Protein AF-A0A486VGK6-F1 (afdb_monomer_lite)

Radius of gyration: 20.86 Å; chains: 1; bounding box: 46×28×54 Å

Foldseek 3Di:
DVQLVVQWWKWWAFQVGDIATFGWLADDPVQQKTWGDLGRNDPQFIEIERNVRTPDIGTRPPVPRPNVGGGYHYDDPVPPLQQQDLVRVQVQLVVQCVVQWKKWFQFQVRDIAIFGFVDDDSFWTWGDGPPRDIDIDGSVGTSHMDTD

pLDDT: mean 81.74, std 10.0, range [45.84, 93.75]

InterPro domains:
  IPR003223 Flagellin phase1 repressor [PF03614] (1-145)

Structure (mmCIF, N/CA/C/O backbone):
data_AF-A0A486VGK6-F1
#
_entry.id   AF-A0A486VGK6-F1
#
loop_
_atom_site.group_PDB
_atom_site.id
_atom_site.type_symbol
_atom_site.label_atom_id
_atom_site.label_alt_id
_atom_site.label_comp_id
_atom_site.label_asym_id
_atom_site.label_entity_id
_atom_site.label_seq_id
_atom_site.pdbx_PDB_ins_code
_atom_site.Cartn_x
_atom_site.Cartn_y
_atom_site.Cartn_z
_atom_site.occupancy
_atom_site.B_iso_or_equiv
_atom_site.auth_seq_id
_atom_site.auth_comp_id
_atom_site.auth_asym_id
_atom_site.auth_atom_id
_atom_site.pdbx_PDB_model_num
ATOM 1 N N . MET A 1 1 ? 15.936 11.847 -10.330 1.00 61.25 1 MET A N 1
ATOM 2 C CA . MET A 1 1 ? 15.867 10.414 -10.686 1.00 61.25 1 MET A CA 1
ATOM 3 C C . MET A 1 1 ? 16.182 10.285 -12.168 1.00 61.25 1 MET A C 1
ATOM 5 O O . MET A 1 1 ? 15.498 10.928 -12.955 1.00 61.25 1 MET A O 1
ATOM 9 N N . PHE A 1 2 ? 17.245 9.554 -12.516 1.00 75.50 2 PHE A N 1
ATOM 10 C CA . PHE A 1 2 ? 17.821 9.456 -13.868 1.00 75.50 2 PHE A CA 1
ATOM 11 C C . PHE A 1 2 ? 16.781 9.067 -14.937 1.00 75.50 2 PHE A C 1
ATOM 13 O O . PHE A 1 2 ? 16.538 9.846 -15.852 1.00 75.50 2 PHE A O 1
ATOM 20 N N . TRP A 1 3 ? 16.049 7.964 -14.741 1.00 78.25 3 TRP A N 1
ATOM 21 C CA . TRP A 1 3 ? 15.088 7.440 -15.728 1.00 78.25 3 TRP A CA 1
ATOM 22 C C . TRP A 1 3 ? 13.945 8.394 -16.089 1.00 78.25 3 TRP A C 1
ATOM 24 O O . TRP A 1 3 ? 13.556 8.475 -17.248 1.00 78.25 3 TRP A O 1
ATOM 34 N N . ARG A 1 4 ? 13.440 9.172 -15.122 1.00 78.94 4 ARG A N 1
ATOM 35 C CA . ARG A 1 4 ? 12.403 10.184 -15.382 1.00 78.94 4 ARG A CA 1
ATOM 36 C C . ARG A 1 4 ? 12.920 11.319 -16.268 1.00 78.94 4 ARG A C 1
ATOM 38 O O . ARG A 1 4 ? 12.183 11.807 -17.115 1.00 78.94 4 ARG A O 1
ATOM 45 N N . LYS A 1 5 ? 14.152 11.782 -16.028 1.00 81.25 5 LYS A N 1
ATOM 46 C CA . LYS A 1 5 ? 14.749 12.900 -16.776 1.00 81.25 5 LYS A CA 1
ATOM 47 C C . LYS A 1 5 ? 15.011 12.496 -18.226 1.00 81.25 5 LYS A C 1
ATOM 49 O O . LYS A 1 5 ? 14.683 13.254 -19.129 1.00 81.25 5 LYS A O 1
ATOM 54 N N . GLU A 1 6 ? 15.535 11.289 -18.409 1.00 83.00 6 GLU A N 1
ATOM 55 C CA . GLU A 1 6 ? 15.863 10.728 -19.721 1.00 83.00 6 GLU A CA 1
ATOM 56 C C . GLU A 1 6 ? 14.646 10.111 -20.433 1.00 83.00 6 GLU A C 1
ATOM 58 O O . GLU A 1 6 ? 14.770 9.650 -21.560 1.00 83.00 6 GLU A O 1
ATOM 63 N N . GLN A 1 7 ? 13.467 10.104 -19.793 1.00 87.38 7 GLN A N 1
ATOM 64 C CA . GLN A 1 7 ? 12.223 9.535 -20.333 1.00 87.38 7 GLN A CA 1
ATOM 65 C C . GLN A 1 7 ? 12.400 8.090 -20.821 1.00 87.38 7 GLN A C 1
ATOM 67 O O . GLN A 1 7 ? 11.822 7.682 -21.822 1.00 87.38 7 GLN A O 1
ATOM 72 N N . ILE A 1 8 ? 13.207 7.309 -20.104 1.00 87.31 8 ILE A N 1
ATOM 73 C CA . ILE A 1 8 ? 13.486 5.915 -20.448 1.00 87.31 8 ILE A CA 1
ATOM 74 C C . ILE A 1 8 ? 12.412 5.045 -19.783 1.00 87.31 8 ILE A C 1
ATOM 76 O O . ILE A 1 8 ? 12.247 5.143 -18.558 1.00 87.31 8 ILE A O 1
ATOM 80 N N . PRO A 1 9 ? 11.679 4.201 -20.535 1.00 90.94 9 PRO A N 1
ATOM 81 C CA . PRO A 1 9 ? 10.752 3.262 -19.930 1.00 90.94 9 PRO A CA 1
ATOM 82 C C . PRO A 1 9 ? 11.516 2.208 -19.128 1.00 90.94 9 PRO A C 1
ATOM 84 O O . PRO A 1 9 ? 12.646 1.824 -19.457 1.00 90.94 9 PRO A O 1
ATOM 87 N N . VAL A 1 10 ? 10.879 1.749 -18.058 1.00 92.06 10 VAL A N 1
ATOM 88 C CA . VAL A 1 10 ? 11.426 0.745 -17.155 1.00 92.06 10 VAL A CA 1
ATOM 89 C C . VAL A 1 10 ? 10.503 -0.455 -17.068 1.00 92.06 10 VAL A C 1
ATOM 91 O O . VAL A 1 10 ? 9.281 -0.313 -17.060 1.00 92.06 10 VAL A O 1
ATOM 94 N N . LYS A 1 11 ? 11.106 -1.632 -16.943 1.00 93.69 11 LYS A N 1
ATOM 95 C CA . LYS A 1 11 ? 10.448 -2.851 -16.496 1.00 93.69 11 LYS A CA 1
ATOM 96 C C . LYS A 1 11 ? 10.714 -3.015 -15.007 1.00 93.69 11 LYS A C 1
ATOM 98 O O . LYS A 1 11 ? 11.860 -3.141 -14.582 1.00 93.69 11 LYS A O 1
ATOM 103 N N . ILE A 1 12 ? 9.650 -2.993 -14.223 1.00 92.06 12 ILE A N 1
ATOM 104 C CA . ILE A 1 12 ? 9.673 -3.216 -12.782 1.00 92.06 12 ILE A CA 1
ATOM 105 C C . ILE A 1 12 ? 9.095 -4.593 -12.513 1.00 92.06 12 ILE A C 1
ATOM 107 O O . ILE A 1 12 ? 7.970 -4.877 -12.920 1.00 92.06 12 ILE A O 1
ATOM 111 N N . THR A 1 13 ? 9.865 -5.426 -11.820 1.00 88.31 13 THR A N 1
ATOM 112 C CA . THR A 1 13 ? 9.400 -6.725 -11.329 1.00 88.31 13 THR A CA 1
ATOM 113 C C . THR A 1 13 ? 9.152 -6.610 -9.833 1.00 88.31 13 THR A C 1
ATOM 115 O O . THR A 1 13 ? 9.997 -6.104 -9.093 1.00 88.31 13 THR A O 1
ATOM 118 N N . MET A 1 14 ? 7.981 -7.050 -9.395 1.00 85.50 14 MET A N 1
ATOM 119 C CA . MET A 1 14 ? 7.597 -7.121 -7.991 1.00 85.50 14 MET A CA 1
ATOM 120 C C . MET A 1 14 ? 8.092 -8.433 -7.364 1.00 85.50 14 MET A C 1
ATOM 122 O O . MET A 1 14 ? 8.429 -9.390 -8.061 1.00 85.50 14 MET A O 1
ATOM 126 N N . GLU A 1 15 ? 8.133 -8.495 -6.037 1.00 80.88 15 GLU A N 1
ATOM 127 C CA . GLU A 1 15 ? 8.490 -9.694 -5.263 1.00 80.88 15 GLU A CA 1
ATOM 128 C C . GLU A 1 15 ? 7.562 -10.895 -5.524 1.00 80.88 15 GLU A C 1
ATOM 130 O O . GLU A 1 15 ? 8.004 -12.037 -5.449 1.00 80.88 15 GLU A O 1
ATOM 135 N N . ASP A 1 16 ? 6.296 -10.641 -5.873 1.00 74.06 16 ASP A N 1
ATOM 136 C CA . ASP A 1 16 ? 5.276 -11.654 -6.182 1.00 74.06 16 ASP A CA 1
ATOM 137 C C . ASP A 1 16 ? 5.271 -12.073 -7.665 1.00 74.06 16 ASP A C 1
ATOM 139 O O . ASP A 1 16 ? 4.419 -12.849 -8.098 1.00 74.06 16 ASP A O 1
ATOM 143 N N . GLY A 1 17 ? 6.223 -11.564 -8.453 1.00 73.94 17 GLY A N 1
ATOM 144 C CA . GLY A 1 17 ? 6.362 -11.858 -9.876 1.00 73.94 17 GLY A CA 1
ATOM 145 C C . GLY A 1 17 ? 5.508 -10.988 -10.802 1.00 73.94 17 GLY A C 1
ATOM 146 O O . GLY A 1 17 ? 5.612 -11.148 -12.018 1.00 73.94 17 GLY A O 1
ATOM 147 N N . GLN A 1 18 ? 4.702 -10.051 -10.286 1.00 83.31 18 GLN A N 1
ATOM 148 C CA . GLN A 1 18 ? 4.019 -9.069 -11.136 1.00 83.31 18 GLN A CA 1
ATOM 149 C C . GLN A 1 18 ? 5.032 -8.176 -11.862 1.00 83.31 18 GLN A C 1
ATOM 151 O O . GLN A 1 18 ? 6.051 -7.779 -11.296 1.00 83.31 18 GLN A O 1
ATOM 156 N N . VAL A 1 19 ? 4.743 -7.828 -13.117 1.00 88.94 19 VAL A N 1
ATOM 157 C CA . VAL A 1 19 ? 5.635 -7.023 -13.962 1.00 88.94 19 VAL A CA 1
ATOM 158 C C . VAL A 1 19 ? 4.898 -5.802 -14.497 1.00 88.94 19 VAL A C 1
ATOM 160 O O . VAL A 1 19 ? 3.789 -5.918 -15.013 1.00 88.94 19 VAL A O 1
ATOM 163 N N . PHE A 1 20 ? 5.546 -4.640 -14.422 1.00 91.50 20 PHE A N 1
ATOM 164 C CA . PHE A 1 20 ? 5.056 -3.375 -14.966 1.00 91.50 20 PHE A CA 1
ATOM 165 C C . PHE A 1 20 ? 6.097 -2.774 -15.909 1.00 91.50 20 PHE A C 1
ATOM 167 O O . PHE A 1 20 ? 7.217 -2.496 -15.488 1.00 91.50 20 PHE A O 1
ATOM 174 N N . CYS A 1 21 ? 5.727 -2.528 -17.165 1.00 93.75 21 CYS A N 1
ATOM 175 C CA . CYS A 1 21 ? 6.596 -1.906 -18.167 1.00 93.75 21 CYS A CA 1
ATOM 176 C C . CYS A 1 21 ? 6.055 -0.517 -18.525 1.00 93.75 21 CYS A C 1
ATOM 178 O O . CYS A 1 21 ? 5.097 -0.399 -19.287 1.00 93.75 21 CYS A O 1
ATOM 180 N N . MET A 1 22 ? 6.607 0.537 -17.921 1.00 93.56 22 MET A N 1
ATOM 181 C CA . MET A 1 22 ? 6.036 1.893 -17.955 1.00 93.56 22 MET A CA 1
ATOM 182 C C . MET A 1 22 ? 7.111 2.976 -17.748 1.00 93.56 22 MET A C 1
ATOM 184 O O . MET A 1 22 ? 8.253 2.683 -17.399 1.00 93.56 22 MET A O 1
ATOM 188 N N . TYR A 1 23 ? 6.756 4.252 -17.917 1.00 92.94 23 TYR A N 1
ATOM 189 C CA . TYR A 1 23 ? 7.642 5.384 -17.622 1.00 92.94 23 TYR A CA 1
ATOM 190 C C . TYR A 1 23 ? 7.582 5.776 -16.147 1.00 92.94 23 TYR A C 1
ATOM 192 O O . TYR A 1 23 ? 6.519 5.762 -15.532 1.00 92.94 23 TYR A O 1
ATOM 200 N N . VAL A 1 24 ? 8.712 6.207 -15.579 1.00 91.88 24 VAL A N 1
ATOM 201 C CA . VAL A 1 24 ? 8.743 6.729 -14.206 1.00 91.88 24 VAL A CA 1
ATOM 202 C C . VAL A 1 24 ? 8.200 8.158 -14.169 1.00 91.88 24 VAL A C 1
ATOM 204 O O . VAL A 1 24 ? 8.855 9.101 -14.616 1.00 91.88 24 VAL A O 1
ATOM 207 N N . GLN A 1 25 ? 7.034 8.340 -13.552 1.00 88.38 25 GLN A N 1
ATOM 208 C CA . GLN A 1 25 ? 6.423 9.649 -13.332 1.00 88.38 25 GLN A CA 1
ATOM 209 C C . GLN A 1 25 ? 7.090 10.396 -12.167 1.00 88.38 25 GLN A C 1
ATOM 211 O O . GLN A 1 25 ? 7.258 11.616 -12.206 1.00 88.38 25 GLN A O 1
ATOM 216 N N . GLY A 1 26 ? 7.490 9.679 -11.115 1.00 85.75 26 GLY A N 1
ATOM 217 C CA . GLY A 1 26 ? 8.139 10.258 -9.942 1.00 85.75 26 GLY A CA 1
ATOM 218 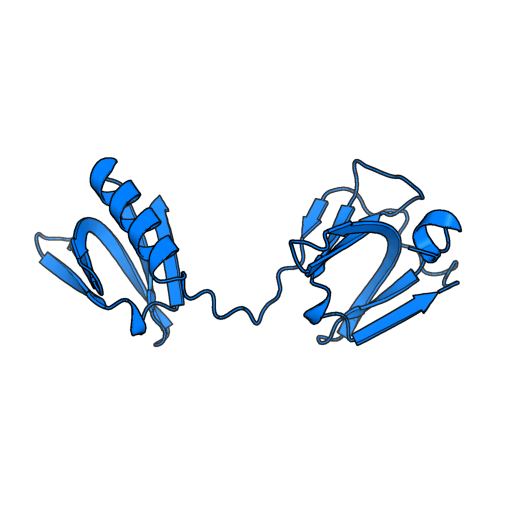C C . GLY A 1 26 ? 8.227 9.300 -8.758 1.00 85.75 26 GLY A C 1
ATOM 219 O O . GLY A 1 26 ? 7.707 8.193 -8.791 1.00 85.75 26 GLY A O 1
ATOM 220 N N . THR A 1 27 ? 8.885 9.744 -7.689 1.00 79.19 27 THR A N 1
ATOM 221 C CA . THR A 1 27 ? 8.997 9.004 -6.423 1.00 79.19 27 THR A CA 1
ATOM 222 C C . THR A 1 27 ? 8.396 9.810 -5.286 1.00 79.19 27 THR A C 1
ATOM 224 O O . THR A 1 27 ? 8.680 10.999 -5.144 1.00 79.19 27 THR A O 1
ATOM 227 N N . MET A 1 28 ? 7.621 9.150 -4.434 1.00 70.12 28 MET A N 1
ATOM 228 C CA . MET A 1 28 ? 7.159 9.679 -3.158 1.00 70.12 28 MET A CA 1
ATOM 229 C C . MET A 1 28 ? 8.068 9.160 -2.043 1.00 70.12 28 MET A C 1
ATOM 231 O O . MET A 1 28 ? 7.742 8.180 -1.373 1.00 70.12 28 MET A O 1
ATOM 235 N N . SER A 1 29 ? 9.208 9.825 -1.843 1.00 64.06 29 SER A N 1
ATOM 236 C CA . SER A 1 29 ? 10.225 9.423 -0.858 1.00 64.06 29 SER A CA 1
ATOM 237 C C . SER A 1 29 ? 9.670 9.310 0.566 1.00 64.06 29 SER A C 1
ATOM 239 O O . SER A 1 29 ? 9.969 8.349 1.261 1.00 64.06 29 SER A O 1
ATOM 241 N N . SER A 1 30 ? 8.779 10.218 0.976 1.00 61.53 30 SER A N 1
ATOM 242 C CA . SER A 1 30 ? 8.134 10.181 2.300 1.00 61.53 30 SER A CA 1
ATOM 243 C C . SER A 1 30 ? 7.157 9.020 2.506 1.00 61.53 30 SER A C 1
ATOM 245 O O . SER A 1 30 ? 6.727 8.781 3.630 1.00 61.53 30 SER A O 1
ATOM 247 N N . ARG A 1 31 ? 6.761 8.324 1.434 1.00 60.97 31 ARG A N 1
ATOM 248 C CA . ARG A 1 31 ? 5.788 7.221 1.475 1.00 60.97 31 ARG A CA 1
ATOM 249 C C . ARG A 1 31 ? 6.347 5.908 0.939 1.00 60.97 31 ARG A C 1
ATOM 251 O O . ARG A 1 31 ? 5.554 5.004 0.705 1.00 60.97 31 ARG A O 1
ATOM 258 N N . ASN A 1 32 ? 7.658 5.836 0.704 1.00 77.81 32 ASN A N 1
ATOM 259 C CA . ASN A 1 32 ? 8.345 4.680 0.131 1.00 77.81 32 ASN A CA 1
ATOM 260 C C . ASN A 1 32 ? 7.672 4.140 -1.152 1.00 77.81 32 ASN A C 1
ATOM 262 O O . ASN A 1 32 ? 7.442 2.942 -1.288 1.00 77.81 32 ASN A O 1
ATOM 266 N N . LYS A 1 33 ? 7.273 5.029 -2.077 1.00 86.75 33 LYS A N 1
ATOM 267 C CA . LYS A 1 33 ? 6.513 4.665 -3.292 1.00 86.75 33 LYS A CA 1
ATOM 268 C C . LYS A 1 33 ? 7.096 5.266 -4.568 1.00 86.75 33 LYS A C 1
ATOM 270 O O . LYS A 1 33 ? 7.661 6.361 -4.540 1.00 86.75 33 LYS A O 1
ATOM 275 N N . VAL A 1 34 ? 6.881 4.589 -5.691 1.00 90.94 34 VAL A N 1
ATOM 276 C CA . VAL A 1 34 ? 7.160 5.069 -7.052 1.00 90.94 34 VAL A CA 1
ATOM 277 C C . VAL A 1 34 ? 5.870 5.126 -7.865 1.00 90.94 34 VAL A C 1
ATOM 279 O O . VAL A 1 34 ? 4.991 4.283 -7.708 1.00 90.94 34 VAL A O 1
ATOM 282 N N . ASP A 1 35 ? 5.757 6.144 -8.709 1.00 92.38 35 ASP A N 1
ATOM 283 C CA . ASP A 1 35 ? 4.649 6.341 -9.635 1.00 92.38 35 ASP A CA 1
ATOM 284 C C . ASP A 1 35 ? 5.114 6.071 -11.066 1.00 92.38 35 ASP A C 1
ATOM 286 O O . ASP A 1 35 ? 6.121 6.627 -11.518 1.00 92.38 35 ASP A O 1
ATOM 290 N N . LEU A 1 36 ? 4.351 5.241 -11.769 1.00 93.44 36 LEU A N 1
ATOM 291 C CA . LEU A 1 36 ? 4.543 4.863 -13.161 1.00 93.44 36 LEU A CA 1
ATOM 292 C C . LEU A 1 36 ? 3.390 5.364 -14.025 1.00 93.44 36 LEU A C 1
ATOM 294 O O . LEU A 1 36 ? 2.263 5.478 -13.540 1.00 93.44 36 LEU A O 1
ATOM 298 N N . CYS A 1 37 ? 3.662 5.632 -15.297 1.00 93.06 37 CYS A N 1
ATOM 299 C CA . CYS A 1 37 ? 2.684 6.144 -16.250 1.00 93.06 37 CYS A CA 1
ATOM 300 C C . CYS A 1 37 ? 2.903 5.574 -17.671 1.00 93.06 37 CYS A C 1
ATOM 302 O O . CYS A 1 37 ? 4.033 5.214 -18.016 1.00 93.06 37 CYS A O 1
ATOM 304 N N . PRO A 1 38 ? 1.844 5.459 -18.498 1.00 91.25 38 PRO A N 1
ATOM 305 C CA . PRO A 1 38 ? 1.905 4.780 -19.804 1.00 91.25 38 PRO A CA 1
ATOM 306 C C . PRO A 1 38 ? 2.622 5.600 -20.886 1.00 91.25 38 PRO A C 1
ATOM 308 O O . PRO A 1 38 ? 3.108 5.052 -21.874 1.00 91.25 38 PRO A O 1
ATOM 311 N N . ALA A 1 39 ? 2.732 6.913 -20.681 1.00 89.88 39 ALA A N 1
ATOM 312 C CA . ALA A 1 39 ? 3.480 7.833 -21.527 1.00 89.88 39 ALA A CA 1
ATOM 313 C C . ALA A 1 39 ? 4.296 8.812 -20.666 1.00 89.88 39 ALA A C 1
ATOM 315 O O . ALA A 1 39 ? 3.918 9.075 -19.516 1.00 89.88 39 ALA A O 1
ATOM 316 N N . PRO A 1 40 ? 5.397 9.385 -21.186 1.00 86.06 40 PRO A N 1
ATOM 317 C CA . PRO A 1 40 ? 6.168 10.390 -20.467 1.00 86.06 40 PRO A CA 1
ATOM 318 C C . PRO A 1 40 ? 5.276 11.535 -19.973 1.00 86.06 40 PRO A C 1
ATOM 320 O O . PRO A 1 40 ? 4.536 12.143 -20.741 1.00 86.06 40 PRO A O 1
ATOM 323 N N . PHE A 1 41 ? 5.367 11.842 -18.678 1.00 81.69 41 PHE A N 1
ATOM 324 C CA . PHE A 1 41 ? 4.628 12.929 -18.020 1.00 81.69 41 PHE A CA 1
ATOM 325 C C . PHE A 1 41 ? 3.095 12.813 -18.004 1.00 81.69 41 PHE A C 1
ATOM 327 O O . PHE A 1 41 ? 2.447 13.786 -17.611 1.00 81.69 41 PHE A O 1
ATOM 334 N N . ASP A 1 42 ? 2.512 11.659 -18.342 1.00 85.56 42 ASP A N 1
ATOM 335 C CA . ASP A 1 42 ? 1.076 11.421 -18.158 1.00 85.56 42 ASP A CA 1
ATOM 336 C C . ASP A 1 42 ? 0.707 11.576 -16.665 1.00 85.56 42 ASP A C 1
ATOM 338 O O . ASP A 1 42 ? 1.384 11.060 -15.769 1.00 85.56 42 ASP A O 1
ATOM 342 N N . LYS A 1 43 ? -0.315 12.396 -16.391 1.00 82.62 43 LYS A N 1
ATOM 343 C CA . LYS A 1 43 ? -0.807 12.737 -15.042 1.00 82.62 43 LYS A CA 1
ATOM 344 C C . LYS A 1 43 ? -2.140 12.079 -14.709 1.00 82.62 43 LYS A C 1
ATOM 346 O O . LYS A 1 43 ? -2.525 12.034 -13.532 1.00 82.62 43 LYS A O 1
ATOM 351 N N . ASP A 1 44 ? -2.837 11.591 -15.717 1.00 86.88 44 ASP A N 1
ATOM 352 C CA . ASP A 1 44 ? -4.188 11.075 -15.591 1.00 86.88 44 ASP A CA 1
ATOM 353 C C . ASP A 1 44 ? -4.131 9.580 -15.306 1.00 86.88 44 ASP A C 1
ATOM 355 O O . ASP A 1 44 ? -4.772 9.124 -14.350 1.00 86.88 44 ASP A O 1
ATOM 359 N N . ASN A 1 45 ? -3.240 8.873 -16.005 1.00 91.50 45 ASN A N 1
ATOM 360 C CA . ASN A 1 45 ? -3.043 7.440 -15.861 1.00 91.50 45 ASN A CA 1
ATOM 361 C C . ASN A 1 45 ? -1.804 7.126 -15.023 1.00 91.50 45 ASN A C 1
ATOM 363 O O . ASN A 1 45 ? -0.694 7.574 -15.319 1.00 91.50 45 ASN A O 1
ATOM 367 N N . ARG A 1 46 ? -1.990 6.355 -13.946 1.00 90.94 46 ARG A N 1
ATOM 368 C CA . ARG A 1 46 ? -0.903 6.064 -13.005 1.00 90.94 46 ARG A CA 1
ATOM 369 C C . ARG A 1 46 ? -1.001 4.701 -12.340 1.00 90.94 46 ARG A C 1
ATOM 371 O O . ARG A 1 46 ? -2.040 4.368 -11.773 1.00 90.94 46 ARG A O 1
ATOM 378 N N . VAL A 1 47 ? 0.126 4.003 -12.259 1.00 91.00 47 VAL A N 1
ATOM 379 C CA . VAL A 1 47 ? 0.327 2.856 -11.366 1.00 91.00 47 VAL A CA 1
ATOM 380 C C . VAL A 1 47 ? 1.296 3.258 -10.261 1.00 91.00 47 VAL A C 1
ATOM 382 O O . VAL A 1 47 ? 2.410 3.694 -10.526 1.00 91.00 47 VAL A O 1
ATOM 385 N N . ARG A 1 48 ? 0.874 3.147 -9.004 1.00 91.44 48 ARG A N 1
ATOM 386 C CA . ARG A 1 48 ? 1.697 3.466 -7.833 1.00 91.44 48 ARG A CA 1
ATOM 387 C C . ARG A 1 48 ? 2.157 2.188 -7.152 1.00 91.44 48 ARG A C 1
ATOM 389 O O . ARG A 1 48 ? 1.310 1.426 -6.699 1.00 91.44 48 ARG A O 1
ATOM 396 N N . LEU A 1 49 ? 3.465 2.001 -7.019 1.00 89.62 49 LEU A N 1
ATOM 397 C CA . LEU A 1 49 ? 4.080 0.804 -6.444 1.00 89.62 49 LEU A CA 1
ATOM 398 C C . LEU A 1 49 ? 4.835 1.138 -5.145 1.00 89.62 49 LEU A C 1
ATOM 400 O O . LEU A 1 49 ? 5.456 2.203 -5.065 1.00 89.62 49 LEU A O 1
ATOM 404 N N . PRO A 1 50 ? 4.802 0.269 -4.122 1.00 86.75 50 PRO A N 1
ATOM 405 C CA . PRO A 1 50 ? 5.650 0.386 -2.941 1.00 86.75 50 PRO A CA 1
ATOM 406 C C . PRO A 1 50 ? 7.071 -0.076 -3.280 1.00 86.75 50 PRO A C 1
ATOM 408 O O . PRO A 1 50 ? 7.259 -1.159 -3.825 1.00 86.75 50 PRO A O 1
ATOM 411 N N . LEU A 1 51 ? 8.072 0.748 -2.963 1.00 86.31 51 LEU A N 1
ATOM 412 C CA . LEU A 1 51 ? 9.474 0.481 -3.307 1.00 86.31 51 LEU A CA 1
ATOM 413 C C . LEU A 1 51 ? 10.003 -0.797 -2.647 1.00 86.31 51 LEU A C 1
ATOM 415 O O . LEU A 1 51 ? 10.810 -1.492 -3.246 1.00 86.31 51 LEU A O 1
ATOM 419 N N . GLU A 1 52 ? 9.528 -1.119 -1.444 1.00 80.81 52 GLU A N 1
ATOM 420 C CA . GLU A 1 52 ? 9.931 -2.321 -0.698 1.00 80.81 52 GLU A CA 1
ATOM 421 C C . GLU A 1 52 ? 9.522 -3.643 -1.353 1.00 80.81 52 GLU A C 1
ATOM 423 O O . GLU A 1 52 ? 10.176 -4.645 -1.099 1.00 80.81 52 GLU A O 1
ATOM 428 N N . ARG A 1 53 ? 8.500 -3.641 -2.222 1.00 79.25 53 ARG A N 1
ATOM 429 C CA . ARG A 1 53 ? 8.066 -4.842 -2.956 1.00 79.25 53 ARG A CA 1
ATOM 430 C C . ARG A 1 53 ? 8.692 -4.961 -4.342 1.00 79.25 53 ARG A C 1
ATOM 432 O O . ARG A 1 53 ? 8.348 -5.874 -5.085 1.00 79.25 53 ARG A O 1
ATOM 439 N N . ILE A 1 54 ? 9.549 -4.022 -4.739 1.00 87.81 54 ILE A N 1
ATOM 440 C CA . ILE A 1 54 ? 10.218 -4.059 -6.041 1.00 87.81 54 ILE A CA 1
ATOM 441 C C . ILE A 1 54 ? 11.458 -4.937 -5.915 1.00 87.81 54 ILE A C 1
ATOM 443 O O . ILE A 1 54 ? 12.381 -4.610 -5.173 1.00 87.81 54 ILE A O 1
ATOM 447 N N . SER A 1 55 ? 11.494 -6.028 -6.677 1.00 80.62 55 SER A N 1
ATOM 448 C CA . SER A 1 55 ? 12.648 -6.924 -6.728 1.00 80.62 55 SER A CA 1
ATOM 449 C C . SER A 1 55 ? 13.699 -6.427 -7.722 1.00 80.62 55 SER A C 1
ATOM 451 O O . SER A 1 55 ? 14.890 -6.440 -7.411 1.00 80.62 55 SER A O 1
ATOM 453 N N . THR A 1 56 ? 13.286 -5.939 -8.899 1.00 88.31 56 THR A N 1
ATOM 454 C CA . THR A 1 56 ? 14.201 -5.416 -9.929 1.00 88.31 56 THR A CA 1
ATOM 455 C C . THR A 1 56 ? 13.615 -4.240 -10.713 1.00 88.31 56 THR A C 1
ATOM 457 O O . THR A 1 56 ? 12.400 -4.123 -10.887 1.00 88.31 56 THR A O 1
ATOM 460 N N . ILE A 1 57 ? 14.502 -3.368 -11.212 1.00 91.31 57 ILE A N 1
ATOM 461 C CA . ILE A 1 57 ? 14.191 -2.295 -12.167 1.00 91.31 57 ILE A CA 1
ATOM 462 C C . ILE A 1 57 ? 15.182 -2.398 -13.330 1.00 91.31 57 ILE A C 1
ATOM 464 O O . ILE A 1 57 ? 16.387 -2.260 -13.130 1.00 91.31 57 ILE A O 1
ATOM 468 N N . GLU A 1 58 ? 14.675 -2.616 -14.538 1.00 90.50 58 GLU A N 1
ATOM 469 C CA . GLU A 1 58 ? 15.445 -2.710 -15.782 1.00 90.50 58 GLU A CA 1
ATOM 470 C C . GLU A 1 58 ? 15.063 -1.551 -16.713 1.00 90.50 58 GLU A C 1
ATOM 472 O O . GLU A 1 58 ? 13.884 -1.239 -16.861 1.00 90.50 58 GLU A O 1
ATOM 477 N N . SER A 1 59 ? 16.038 -0.886 -17.337 1.00 88.81 59 SER A N 1
ATOM 478 C CA . SER A 1 59 ? 15.806 0.268 -18.222 1.00 88.81 59 SER A CA 1
ATOM 479 C C . SER A 1 59 ? 15.995 -0.072 -19.697 1.00 88.81 59 SER A C 1
ATOM 481 O O . SER A 1 59 ? 16.883 -0.852 -20.022 1.00 88.81 59 SER A O 1
ATOM 483 N N . GLY A 1 60 ? 15.252 0.597 -20.584 1.00 77.44 60 GLY A N 1
ATOM 484 C CA . GLY A 1 60 ? 15.402 0.445 -22.040 1.00 77.44 60 GLY A CA 1
ATOM 485 C C . GLY A 1 60 ? 14.480 -0.607 -22.659 1.00 77.44 60 GLY A C 1
ATOM 486 O O . GLY A 1 60 ? 14.701 -1.035 -23.788 1.00 77.44 60 GLY A O 1
ATOM 487 N N . VAL A 1 61 ? 13.434 -1.012 -21.933 1.00 80.25 61 VAL A N 1
ATOM 488 C CA . VAL A 1 61 ? 12.451 -2.003 -22.386 1.00 80.25 61 VAL A CA 1
ATOM 489 C C . VAL A 1 61 ? 11.341 -1.298 -23.172 1.00 80.25 61 VAL A C 1
ATOM 491 O O . VAL A 1 61 ? 10.277 -1.012 -22.631 1.00 80.25 61 VAL A O 1
ATOM 494 N N . ASN A 1 62 ? 11.613 -0.963 -24.436 1.00 75.62 62 ASN A N 1
ATOM 495 C CA . ASN A 1 62 ? 10.687 -0.188 -25.275 1.00 75.62 62 ASN A CA 1
ATOM 496 C C . ASN A 1 62 ? 9.527 -1.028 -25.840 1.00 75.62 62 ASN A C 1
ATOM 498 O O . ASN A 1 62 ? 8.400 -0.549 -25.892 1.00 75.62 62 ASN A O 1
ATOM 502 N N . ASP A 1 63 ? 9.775 -2.286 -26.210 1.00 76.06 63 ASP A N 1
ATOM 503 C CA . ASP A 1 63 ? 8.793 -3.104 -26.945 1.00 76.06 63 ASP A CA 1
ATOM 504 C C . ASP A 1 63 ? 7.653 -3.650 -26.067 1.00 76.06 63 ASP A C 1
ATOM 506 O O . ASP A 1 63 ? 6.665 -4.169 -26.580 1.00 76.06 63 ASP A O 1
ATOM 510 N N . ALA A 1 64 ? 7.779 -3.547 -24.740 1.00 79.44 64 ALA A N 1
ATOM 511 C CA . ALA A 1 64 ? 6.824 -4.107 -23.783 1.00 79.44 64 ALA A CA 1
ATOM 512 C C . ALA A 1 64 ? 6.031 -3.041 -23.009 1.00 79.44 64 ALA A C 1
ATOM 514 O O . ALA A 1 64 ? 5.350 -3.383 -22.043 1.00 79.44 64 ALA A O 1
ATOM 515 N N . VAL A 1 65 ? 6.144 -1.758 -23.373 1.00 82.38 65 VAL A N 1
ATOM 516 C CA . VAL A 1 65 ? 5.495 -0.674 -22.626 1.00 82.38 65 VAL A CA 1
ATOM 517 C C . VAL A 1 65 ? 3.975 -0.749 -22.764 1.00 82.38 65 VAL A C 1
ATOM 519 O O . VAL A 1 65 ? 3.427 -0.775 -23.865 1.00 82.38 65 VAL A O 1
ATOM 522 N N . THR A 1 66 ? 3.280 -0.737 -21.628 1.00 83.69 66 THR A N 1
ATOM 523 C CA . THR A 1 66 ? 1.813 -0.770 -21.559 1.00 83.69 66 THR A CA 1
ATOM 524 C C . THR A 1 66 ? 1.232 0.621 -21.835 1.00 83.69 66 THR A C 1
ATOM 526 O O . THR A 1 66 ? 0.881 1.362 -20.916 1.00 83.69 66 THR A O 1
ATOM 529 N N . HIS A 1 67 ? 1.178 1.008 -23.111 1.00 83.31 67 HIS A N 1
ATOM 530 C CA . HIS A 1 67 ? 0.680 2.319 -23.548 1.00 83.31 67 HIS A CA 1
ATOM 531 C C . HIS A 1 67 ? -0.847 2.475 -23.462 1.00 83.31 67 HIS A C 1
ATOM 533 O O . HIS A 1 67 ? -1.350 3.595 -23.447 1.00 83.31 67 HIS A O 1
ATOM 539 N N . ASP A 1 68 ? -1.581 1.369 -23.408 1.00 85.81 68 ASP A N 1
ATOM 540 C CA . ASP A 1 68 ? -3.044 1.292 -23.385 1.00 85.81 68 ASP A CA 1
ATOM 541 C C . ASP A 1 68 ? -3.644 1.348 -21.970 1.00 85.81 68 ASP A C 1
ATOM 543 O O . ASP A 1 68 ? -4.865 1.331 -21.809 1.00 85.81 68 ASP A O 1
ATOM 547 N N . PHE A 1 69 ? -2.810 1.443 -20.931 1.00 86.56 69 PHE A N 1
ATOM 548 C CA . PHE A 1 69 ? -3.284 1.545 -19.556 1.00 86.56 69 PHE A CA 1
ATOM 549 C C . PHE A 1 69 ? -4.058 2.852 -19.320 1.00 86.56 69 PHE A C 1
ATOM 551 O O . PHE A 1 69 ? -3.507 3.949 -19.419 1.00 86.56 69 PHE A O 1
ATOM 558 N N . VAL A 1 70 ? -5.323 2.720 -18.909 1.00 87.38 70 VAL A N 1
ATOM 559 C CA . VAL A 1 70 ? -6.198 3.837 -18.537 1.00 87.38 70 VAL A CA 1
ATOM 560 C C . VAL A 1 70 ? -6.636 3.699 -17.082 1.00 87.38 70 VAL A C 1
ATOM 562 O O . VAL A 1 70 ? -7.118 2.651 -16.655 1.00 87.38 70 VAL A O 1
ATOM 565 N N . GLY A 1 71 ? -6.517 4.784 -16.317 1.00 89.12 71 GLY A N 1
ATOM 566 C CA . GLY A 1 71 ? -6.985 4.871 -14.936 1.00 89.12 71 GLY A CA 1
ATOM 567 C C . GLY A 1 71 ? -5.870 4.935 -13.894 1.00 89.12 71 GLY A C 1
ATOM 568 O O . GLY A 1 71 ? -4.717 5.263 -14.173 1.00 89.12 71 GLY A O 1
ATOM 569 N N . ARG A 1 72 ? -6.227 4.694 -12.629 1.00 88.44 72 ARG A N 1
ATOM 570 C CA . ARG A 1 72 ? -5.313 4.854 -11.491 1.00 88.44 72 ARG A CA 1
ATOM 571 C C . ARG A 1 72 ? -5.323 3.621 -10.606 1.00 88.44 72 ARG A C 1
ATOM 573 O O . ARG A 1 72 ? -6.341 3.301 -10.004 1.00 88.44 72 ARG A O 1
ATOM 580 N N . VAL A 1 73 ? -4.163 2.991 -10.469 1.00 84.50 73 VAL A N 1
ATOM 581 C CA . VAL A 1 73 ? -3.946 1.815 -9.623 1.00 84.50 73 VAL A CA 1
ATOM 582 C C . VAL A 1 73 ? -2.909 2.151 -8.558 1.00 84.50 73 VAL A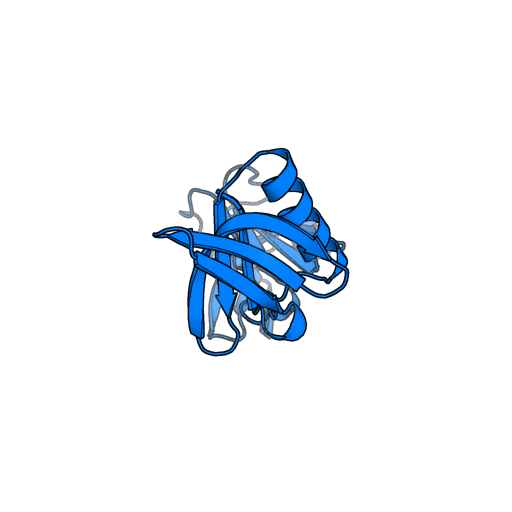 C 1
ATOM 584 O O . VAL A 1 73 ? -1.934 2.859 -8.806 1.00 84.50 73 VAL A O 1
ATOM 587 N N . THR A 1 74 ? -3.127 1.680 -7.333 1.00 84.75 74 THR A N 1
ATOM 588 C CA . THR A 1 74 ? -2.119 1.710 -6.268 1.00 84.75 74 THR A CA 1
ATOM 589 C C . THR A 1 74 ? -1.947 0.295 -5.756 1.00 84.75 74 THR A C 1
ATOM 591 O O . THR A 1 74 ? -2.858 -0.244 -5.139 1.00 84.75 74 THR A O 1
ATOM 594 N N . VAL A 1 75 ? -0.779 -0.287 -6.014 1.00 77.38 75 VAL A N 1
ATOM 595 C CA . VAL A 1 75 ? -0.374 -1.543 -5.395 1.00 77.38 75 VAL A CA 1
ATOM 596 C C . VAL A 1 75 ? -0.040 -1.232 -3.946 1.00 77.38 75 VAL A C 1
ATOM 598 O O . VAL A 1 75 ? 0.715 -0.302 -3.631 1.00 77.38 75 VAL A O 1
ATOM 601 N N . HIS A 1 76 ? -0.688 -1.957 -3.048 1.00 67.88 76 HIS A N 1
ATOM 602 C CA . HIS A 1 76 ? -0.419 -1.837 -1.631 1.00 67.88 76 HIS A CA 1
ATOM 603 C C . HIS A 1 76 ? 0.756 -2.741 -1.261 1.00 67.88 76 HIS A C 1
ATOM 605 O O . HIS A 1 76 ? 0.987 -3.762 -1.911 1.00 67.88 76 HIS A O 1
ATOM 611 N N . PRO A 1 77 ? 1.570 -2.338 -0.278 1.00 58.09 77 PRO A N 1
ATOM 612 C CA . PRO A 1 77 ? 2.565 -3.225 0.271 1.00 58.09 77 PRO A CA 1
ATOM 613 C C . PRO A 1 77 ? 1.847 -4.332 1.038 1.00 58.09 77 PRO A C 1
ATOM 615 O O . PRO A 1 77 ? 1.490 -4.138 2.197 1.00 58.09 77 PRO A O 1
ATOM 618 N N . ASP A 1 78 ? 1.552 -5.455 0.390 1.00 59.56 78 ASP A N 1
ATOM 619 C CA . ASP A 1 78 ? 0.907 -6.602 1.030 1.00 59.56 78 ASP A CA 1
ATOM 620 C C . ASP A 1 78 ? 1.931 -7.357 1.892 1.00 59.56 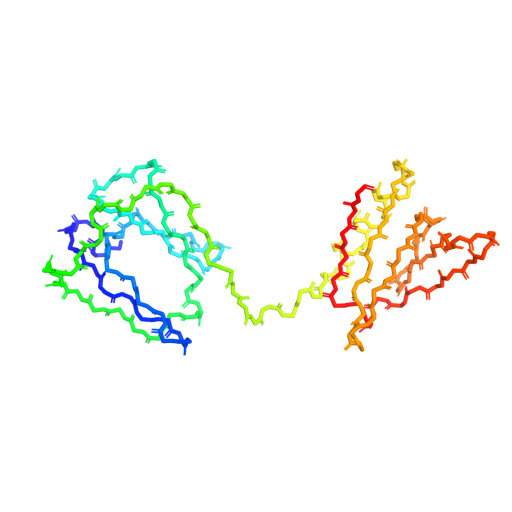78 ASP A C 1
ATOM 622 O O . ASP A 1 78 ? 2.254 -8.498 1.618 1.00 59.56 78 ASP A O 1
ATOM 626 N N . TYR A 1 79 ? 2.467 -6.652 2.896 1.00 47.31 79 TYR A N 1
ATOM 627 C CA . TYR A 1 79 ? 3.206 -7.106 4.084 1.00 47.31 79 TYR A CA 1
ATOM 628 C C . TYR A 1 79 ? 3.295 -6.006 5.158 1.00 47.31 79 TYR A C 1
ATOM 630 O O . TYR A 1 79 ? 4.106 -6.090 6.080 1.00 47.31 79 TYR A O 1
ATOM 638 N N . VAL A 1 80 ? 2.465 -4.960 5.101 1.00 46.00 80 VAL A N 1
ATOM 639 C CA . VAL A 1 80 ? 2.294 -4.124 6.289 1.00 46.00 80 VAL A CA 1
ATOM 640 C C . VAL A 1 80 ? 1.272 -4.836 7.146 1.00 46.00 80 VAL A C 1
ATOM 642 O O . VAL A 1 80 ? 0.091 -4.852 6.805 1.00 46.00 80 VAL A O 1
ATOM 645 N N . ASP A 1 81 ? 1.757 -5.441 8.229 1.00 48.97 81 ASP A N 1
ATOM 646 C CA . ASP A 1 81 ? 1.020 -5.653 9.470 1.00 48.97 81 ASP A CA 1
ATOM 647 C C . ASP A 1 81 ? 0.113 -4.421 9.632 1.00 48.97 81 ASP A C 1
ATOM 649 O O . ASP A 1 81 ? 0.553 -3.351 10.054 1.00 48.97 81 ASP A O 1
ATOM 653 N N . ASN A 1 82 ? -1.142 -4.518 9.179 1.00 45.84 82 ASN A N 1
ATOM 654 C CA . ASN A 1 82 ? -2.075 -3.388 9.084 1.00 45.84 82 ASN A CA 1
ATOM 655 C C . ASN A 1 82 ? -2.540 -2.964 10.482 1.00 45.84 82 ASN A C 1
ATOM 657 O O . ASN A 1 82 ? -3.516 -2.219 10.621 1.00 45.84 82 ASN A O 1
ATOM 661 N N . ARG A 1 83 ? -1.837 -3.472 11.507 1.00 53.69 83 ARG A N 1
ATOM 662 C CA . ARG A 1 83 ? -1.981 -3.143 12.901 1.00 53.69 83 ARG A CA 1
ATOM 663 C C . ARG A 1 83 ? -1.917 -1.633 12.958 1.00 53.69 83 ARG A C 1
ATOM 665 O O . ARG A 1 83 ? -0.866 -1.044 12.679 1.00 53.69 83 ARG A O 1
ATOM 672 N N . PRO A 1 84 ? -3.044 -0.976 13.259 1.00 56.53 84 PRO A N 1
ATOM 673 C CA . PRO A 1 84 ? -3.019 0.457 13.443 1.00 56.53 84 PRO A CA 1
ATOM 674 C C . PRO A 1 84 ? -1.928 0.760 14.473 1.00 56.53 84 PRO A C 1
ATOM 676 O O . PRO A 1 84 ? -1.777 0.023 15.446 1.00 56.53 84 PRO A O 1
ATOM 679 N N . SER A 1 85 ? -1.141 1.824 14.298 1.00 67.81 85 SER A N 1
ATOM 680 C CA . SER A 1 85 ? -0.302 2.263 15.417 1.00 67.81 85 SER A CA 1
ATOM 681 C C . SER A 1 85 ? -1.218 2.514 16.623 1.00 67.81 85 SER A C 1
ATOM 683 O O . SER A 1 85 ? -2.375 2.897 16.429 1.00 67.81 85 SER A O 1
ATOM 685 N N . ARG A 1 86 ? -0.744 2.345 17.868 1.00 69.44 86 ARG A N 1
ATOM 686 C CA . ARG A 1 86 ? -1.575 2.652 19.057 1.00 69.44 86 ARG A CA 1
ATOM 687 C C . ARG A 1 86 ? -2.247 4.018 18.917 1.00 69.44 86 ARG A C 1
ATOM 689 O O . ARG A 1 86 ? -3.445 4.152 19.134 1.00 69.44 86 ARG A O 1
ATOM 696 N N . ARG A 1 87 ? -1.493 5.017 18.446 1.00 73.94 87 ARG A N 1
ATOM 697 C CA . ARG A 1 87 ? -1.995 6.370 18.174 1.00 73.94 87 ARG A CA 1
ATOM 698 C C . ARG A 1 87 ? -3.143 6.386 17.161 1.00 73.94 87 ARG A C 1
ATOM 700 O O . ARG A 1 87 ? -4.137 7.066 17.400 1.00 73.94 87 ARG A O 1
ATOM 707 N N . ASP A 1 88 ? -3.009 5.678 16.044 1.00 73.56 88 ASP A N 1
ATOM 708 C CA . ASP A 1 88 ? -4.027 5.668 14.991 1.00 73.56 88 ASP A CA 1
ATOM 709 C C . ASP A 1 88 ? -5.259 4.859 15.410 1.00 73.56 88 ASP A C 1
ATOM 711 O O . ASP A 1 88 ? -6.379 5.301 15.163 1.00 73.56 88 ASP A O 1
ATOM 715 N N . PHE A 1 89 ? -5.076 3.756 16.142 1.00 77.12 89 PHE A N 1
ATOM 716 C CA . PHE A 1 89 ? -6.167 3.012 16.772 1.00 77.12 89 PHE A CA 1
ATOM 717 C C . PHE A 1 89 ? -6.963 3.906 17.724 1.00 77.12 89 PHE A C 1
ATOM 719 O O . PHE A 1 89 ? -8.183 4.007 17.598 1.00 77.12 89 PHE A O 1
ATOM 726 N N . PHE A 1 90 ? -6.279 4.629 18.621 1.00 79.69 90 PHE A N 1
ATOM 727 C CA . PHE A 1 90 ? -6.941 5.568 19.528 1.00 79.69 90 PHE A CA 1
ATOM 728 C C . PHE A 1 90 ? -7.672 6.668 18.786 1.00 79.69 90 PHE A C 1
ATOM 730 O O . PHE A 1 90 ? -8.805 6.988 19.137 1.00 79.69 90 PHE A O 1
ATOM 737 N N . LYS A 1 91 ? -7.057 7.228 17.745 1.00 83.12 91 LYS A N 1
ATOM 738 C C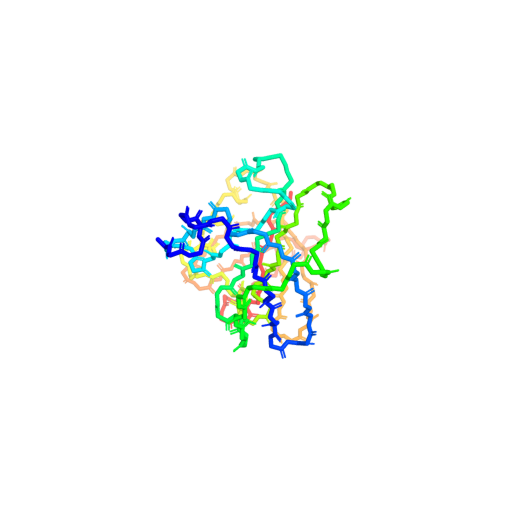A . LYS A 1 91 ? -7.682 8.272 16.939 1.00 83.12 91 LYS A CA 1
ATOM 739 C C . LYS A 1 91 ? -8.956 7.771 16.253 1.00 83.12 91 LYS A C 1
ATOM 741 O O . LYS A 1 91 ? -9.973 8.454 16.329 1.00 83.12 91 LYS A O 1
ATOM 746 N N . ILE A 1 92 ? -8.916 6.592 15.631 1.00 80.50 92 ILE A N 1
ATOM 747 C CA . ILE A 1 92 ? -10.064 5.994 14.933 1.00 80.50 92 ILE A CA 1
ATOM 748 C C . ILE A 1 92 ? -11.187 5.671 15.919 1.00 80.50 92 ILE A C 1
ATOM 750 O O . ILE A 1 92 ? -12.323 6.082 15.700 1.00 80.50 92 ILE A O 1
ATOM 754 N N . CYS A 1 93 ? -10.877 4.988 17.021 1.00 82.62 93 CYS A N 1
ATOM 755 C CA . CYS A 1 93 ? -11.868 4.629 18.032 1.00 82.62 93 CYS A CA 1
ATOM 756 C C . CYS A 1 93 ? -12.484 5.866 18.696 1.00 82.62 93 CYS A C 1
ATOM 758 O O . CYS A 1 93 ? -13.695 5.913 18.891 1.00 82.62 93 CYS A O 1
ATOM 760 N N . ARG A 1 94 ? -11.677 6.891 19.004 1.00 84.31 94 ARG A N 1
ATOM 761 C CA . ARG A 1 94 ? -12.163 8.144 19.596 1.00 84.31 94 ARG A CA 1
ATOM 762 C C . ARG A 1 94 ? -13.096 8.870 18.638 1.00 84.31 94 ARG A C 1
ATOM 764 O O . ARG A 1 94 ? -14.192 9.248 19.029 1.00 84.31 94 ARG A O 1
ATOM 771 N N . GLN A 1 95 ? -12.696 8.986 17.374 1.00 85.19 95 GLN A N 1
ATOM 772 C CA . GLN A 1 95 ? -13.529 9.589 16.343 1.00 85.19 95 GLN A CA 1
ATOM 773 C C . GLN A 1 95 ? -14.823 8.793 16.124 1.00 85.19 95 GLN A C 1
ATOM 775 O O . GLN A 1 95 ? -15.880 9.391 15.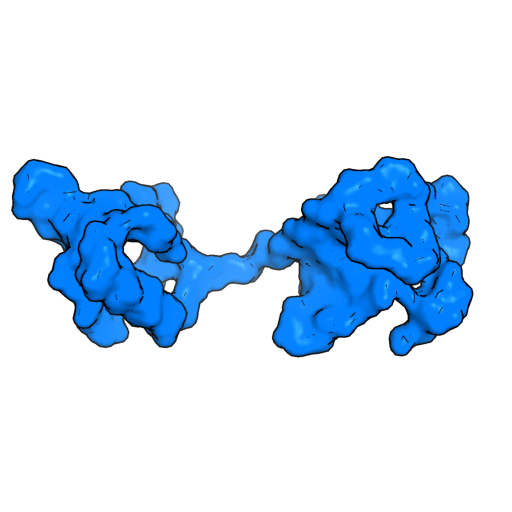937 1.00 85.19 95 GLN A O 1
ATOM 780 N N . ALA A 1 96 ? -14.769 7.460 16.150 1.00 84.50 96 ALA A N 1
ATOM 781 C CA . ALA A 1 96 ? -15.959 6.626 16.028 1.00 84.50 96 ALA A CA 1
ATOM 782 C C . ALA A 1 96 ? -16.906 6.814 17.221 1.00 84.50 96 ALA A C 1
ATOM 784 O O . ALA A 1 96 ? -18.106 6.954 17.020 1.00 84.50 96 ALA A O 1
ATOM 785 N N . HIS A 1 97 ? -16.370 6.896 18.440 1.00 84.62 97 HIS A N 1
ATOM 786 C CA . HIS A 1 97 ? -17.152 7.154 19.645 1.00 84.62 97 HIS A CA 1
ATOM 787 C C . HIS A 1 97 ? -17.825 8.537 19.624 1.00 84.62 97 HIS A C 1
ATOM 789 O O . HIS A 1 97 ? -19.037 8.639 19.813 1.00 84.62 97 HIS A O 1
ATOM 795 N N . GLU A 1 98 ? -17.060 9.595 19.333 1.00 86.50 98 GLU A N 1
ATOM 796 C CA . GLU A 1 98 ? -17.559 10.977 19.258 1.00 86.50 98 GLU A CA 1
ATOM 797 C C . GLU A 1 98 ? -18.658 11.133 18.197 1.00 86.50 98 GLU A C 1
ATOM 799 O O . GLU A 1 98 ? -19.623 11.860 18.408 1.00 86.50 98 GLU A O 1
ATOM 804 N N . ASN A 1 99 ? -18.547 10.407 17.081 1.00 85.31 99 ASN A N 1
ATOM 805 C CA . ASN A 1 99 ? -19.518 10.461 15.987 1.00 85.31 99 ASN A CA 1
ATOM 806 C C . ASN A 1 99 ? -20.584 9.354 16.042 1.00 85.31 99 ASN A C 1
ATOM 808 O O . ASN A 1 99 ? -21.341 9.217 15.084 1.00 85.31 99 ASN A O 1
ATOM 812 N N . GLN A 1 100 ? -20.628 8.550 17.113 1.00 83.62 100 GLN A N 1
ATOM 813 C CA . GLN A 1 100 ? -21.536 7.399 17.255 1.00 83.62 100 GLN A CA 1
ATOM 814 C C . GLN A 1 100 ? -21.521 6.454 16.035 1.00 83.62 100 GLN A C 1
ATOM 816 O O . GLN A 1 100 ? -22.550 5.921 15.622 1.00 83.62 100 GLN A O 1
ATOM 821 N N . LYS A 1 101 ? -20.341 6.256 15.438 1.00 83.50 101 LYS A N 1
ATOM 822 C CA . LYS A 1 101 ? -20.142 5.394 14.269 1.00 83.50 101 LYS A CA 1
ATOM 823 C C . LYS A 1 101 ? -19.862 3.952 14.657 1.00 83.50 101 LYS A C 1
ATOM 825 O O . LYS A 1 101 ? -19.324 3.661 15.732 1.00 83.50 101 LYS A O 1
ATOM 830 N N . SER A 1 102 ? -20.188 3.055 13.733 1.00 86.31 102 SER A N 1
ATOM 831 C CA . SER A 1 102 ? -19.815 1.654 13.858 1.00 86.31 102 SER A CA 1
ATOM 832 C C . SER A 1 102 ? -18.348 1.474 13.489 1.00 86.31 102 SER A C 1
ATOM 834 O O . SER A 1 102 ? -17.771 2.236 12.710 1.00 86.31 102 SER A O 1
ATOM 836 N N . VAL A 1 103 ? -17.723 0.461 14.076 1.00 87.75 103 VAL A N 1
ATOM 837 C CA . VAL A 1 103 ? -16.387 0.015 13.696 1.00 87.75 103 VAL A CA 1
ATOM 838 C C . VAL A 1 103 ? -16.412 -1.471 13.391 1.00 87.75 103 VAL A C 1
ATOM 840 O O . VAL A 1 103 ? -17.122 -2.241 14.040 1.00 87.75 103 VAL A O 1
ATOM 843 N N . ARG A 1 104 ? -15.606 -1.869 12.408 1.00 87.50 104 ARG A N 1
ATOM 844 C CA . ARG A 1 104 ? -15.273 -3.265 12.135 1.00 87.50 104 ARG A CA 1
ATOM 845 C C . ARG A 1 104 ? -13.828 -3.477 12.533 1.00 87.50 104 ARG A C 1
ATOM 847 O O . ARG A 1 104 ? -12.946 -2.739 12.087 1.00 87.50 104 ARG A O 1
ATOM 854 N N . VAL A 1 105 ? -13.603 -4.477 13.368 1.00 87.81 105 VAL A N 1
ATOM 855 C CA . VAL A 1 105 ? -12.288 -4.866 13.857 1.00 87.81 105 VAL A CA 1
ATOM 856 C C . VAL A 1 105 ? -11.946 -6.239 13.303 1.00 87.81 105 VAL A C 1
ATOM 858 O O . VAL A 1 105 ? -12.727 -7.176 13.440 1.00 87.81 105 VAL A O 1
ATOM 861 N N . TYR A 1 106 ? -10.782 -6.336 12.674 1.00 83.56 106 TYR A N 1
ATOM 862 C CA . TYR A 1 106 ? -10.203 -7.577 12.180 1.00 83.56 106 TYR A CA 1
ATOM 863 C C . TYR A 1 106 ? -9.152 -8.017 13.195 1.00 83.56 106 TYR A C 1
ATOM 865 O O . TYR A 1 106 ? -8.222 -7.262 13.498 1.00 83.56 106 TYR A O 1
ATOM 873 N N . MET A 1 107 ? -9.352 -9.194 13.770 1.00 82.88 107 MET A N 1
ATOM 874 C CA . MET A 1 107 ? -8.502 -9.767 14.805 1.00 82.88 107 MET A CA 1
ATOM 875 C C . MET A 1 107 ? -7.377 -10.583 14.173 1.00 82.88 107 MET A C 1
ATOM 877 O O . MET A 1 107 ? -7.583 -11.220 13.145 1.00 82.88 107 MET A O 1
ATOM 881 N N . ALA A 1 108 ? -6.224 -10.646 14.838 1.00 74.50 108 ALA A N 1
ATOM 882 C CA . ALA A 1 108 ? -5.070 -11.431 14.390 1.00 74.50 108 ALA A CA 1
ATOM 883 C C . ALA A 1 108 ? -5.338 -12.951 14.307 1.00 74.50 108 ALA A C 1
ATOM 885 O O . ALA A 1 108 ? -4.546 -13.690 13.731 1.00 74.50 108 ALA A O 1
ATOM 886 N N . ASP A 1 109 ? -6.436 -13.432 14.899 1.00 76.25 109 ASP A N 1
ATOM 887 C CA . ASP A 1 109 ? -6.903 -14.819 14.792 1.00 76.25 109 ASP A CA 1
ATOM 888 C C . ASP A 1 109 ? -7.904 -15.043 13.639 1.00 76.25 109 ASP A C 1
ATOM 890 O O . ASP A 1 109 ? -8.510 -16.109 13.540 1.00 76.25 109 ASP A O 1
ATOM 894 N N . GLY A 1 110 ? -8.089 -14.042 12.772 1.00 71.19 110 GLY A N 1
ATOM 895 C CA . GLY A 1 110 ? -8.961 -14.095 11.599 1.00 71.19 110 GLY A CA 1
ATOM 896 C C . GLY A 1 110 ? -10.430 -13.762 11.871 1.00 71.19 110 GLY A C 1
ATOM 897 O O . GLY A 1 110 ? -11.238 -13.801 10.944 1.00 71.19 110 GLY A O 1
ATOM 898 N N . ARG A 1 111 ? -10.819 -13.429 13.110 1.00 85.06 111 ARG A N 1
ATOM 899 C CA . ARG A 1 111 ? -12.204 -13.030 13.421 1.00 85.06 111 ARG A CA 1
ATOM 900 C C . ARG A 1 111 ? -12.507 -11.595 12.995 1.00 85.06 111 ARG A C 1
ATOM 902 O O . ARG A 1 111 ? -11.684 -10.696 13.151 1.00 85.06 111 ARG A O 1
ATOM 909 N N . GLU A 1 112 ? -13.749 -11.368 12.575 1.00 88.12 112 GLU A N 1
ATOM 910 C CA . GLU A 1 112 ? -14.310 -10.037 12.334 1.00 88.12 112 GLU A CA 1
ATOM 911 C C . GLU A 1 112 ? -15.337 -9.684 13.412 1.00 88.12 112 GLU A C 1
ATOM 913 O O . GLU A 1 112 ? -16.237 -10.468 13.722 1.00 88.12 112 GLU A O 1
ATOM 918 N N . ILE A 1 113 ? -15.197 -8.498 14.002 1.00 89.75 113 ILE A N 1
ATOM 919 C CA . ILE A 1 113 ? -16.070 -7.998 15.066 1.00 89.75 113 ILE A CA 1
ATOM 920 C C . ILE A 1 113 ? -16.640 -6.653 14.636 1.00 89.75 113 ILE A C 1
ATOM 922 O O . ILE A 1 113 ? -15.893 -5.719 14.356 1.00 89.75 113 ILE A O 1
ATOM 926 N N . GLU A 1 114 ? -17.963 -6.532 14.643 1.00 90.94 114 GLU A N 1
ATOM 927 C CA . GLU A 1 114 ? -18.666 -5.283 14.357 1.00 90.94 114 GLU A CA 1
ATOM 928 C C . GLU A 1 114 ? -19.414 -4.771 15.581 1.00 90.94 114 GLU A C 1
ATOM 930 O O . GLU A 1 114 ? -20.082 -5.535 16.282 1.00 90.94 114 GLU A O 1
ATOM 935 N N . GLY A 1 115 ? -19.343 -3.464 15.817 1.00 89.81 115 GLY A N 1
ATOM 936 C CA . GLY A 1 115 ? -20.133 -2.827 16.861 1.00 89.81 115 GLY A CA 1
ATOM 937 C C . GLY A 1 115 ? -19.982 -1.314 16.909 1.00 89.81 115 GLY A C 1
ATOM 938 O O . GLY A 1 115 ? -19.094 -0.735 16.285 1.00 89.81 115 GLY A O 1
ATOM 939 N N . VAL A 1 116 ? -20.853 -0.670 17.683 1.00 89.81 116 VAL A N 1
ATOM 940 C CA . VAL A 1 116 ? -20.788 0.779 17.928 1.00 89.81 116 VAL A CA 1
ATOM 941 C C . VAL A 1 116 ? -19.783 1.053 19.040 1.00 89.81 116 VAL A C 1
ATOM 943 O O . VAL A 1 116 ? -19.825 0.404 20.089 1.00 89.81 116 VAL A O 1
ATOM 946 N N . SER A 1 117 ? -18.876 2.008 18.826 1.00 86.88 117 SER A N 1
ATOM 947 C CA . SER A 1 117 ? -17.862 2.349 19.828 1.00 86.88 117 SER A CA 1
ATOM 948 C C . SER A 1 117 ? -18.479 3.060 21.040 1.00 86.88 117 SER A C 1
ATOM 950 O O . SER A 1 117 ? -19.014 4.163 20.935 1.00 86.88 117 SER A O 1
ATOM 952 N N . LEU A 1 118 ? -18.368 2.444 22.218 1.00 86.38 118 LEU A N 1
ATOM 953 C CA . LEU A 1 118 ? -18.837 2.995 23.496 1.00 86.38 118 LEU A CA 1
ATOM 954 C C . LEU A 1 118 ? -17.744 3.738 24.277 1.00 86.38 118 LEU A C 1
ATOM 956 O O . LEU A 1 118 ? -18.028 4.289 25.337 1.00 86.38 118 LEU A O 1
ATOM 960 N N . GLY A 1 119 ? -16.509 3.738 23.778 1.00 79.50 119 GLY A N 1
ATOM 961 C CA . GLY A 1 119 ? -15.377 4.393 24.422 1.00 79.50 119 GLY A CA 1
ATOM 962 C C . GLY A 1 119 ? -14.075 3.617 24.253 1.00 79.50 119 GLY A C 1
ATOM 963 O O . GLY A 1 119 ? -14.066 2.426 23.926 1.00 79.50 119 GLY A O 1
ATOM 964 N N . VAL A 1 120 ? -12.968 4.320 24.478 1.00 77.31 120 VAL A N 1
ATOM 965 C CA . VAL A 1 120 ? -11.598 3.825 24.298 1.00 77.31 120 VAL A CA 1
ATOM 966 C C . VAL A 1 120 ? -10.780 4.114 25.554 1.00 77.31 120 VAL A C 1
ATOM 968 O O . VAL A 1 120 ? -10.924 5.184 26.137 1.00 77.31 120 VAL A O 1
ATOM 971 N N . ASP A 1 121 ? -9.900 3.189 25.922 1.00 74.56 121 ASP A N 1
ATOM 972 C CA . ASP A 1 121 ? -8.881 3.343 26.971 1.00 74.56 121 ASP A CA 1
ATOM 973 C C . ASP A 1 121 ? -7.526 2.852 26.431 1.00 74.56 121 ASP A C 1
ATOM 975 O O . ASP A 1 121 ? -7.508 2.161 25.420 1.00 74.56 121 ASP A O 1
ATOM 979 N N . ALA A 1 122 ? -6.402 3.173 27.077 1.00 65.25 122 ALA A N 1
ATOM 980 C CA . ALA A 1 122 ? -5.021 3.113 26.579 1.00 65.25 122 ALA A CA 1
ATOM 981 C C . ALA A 1 122 ? -4.550 1.807 25.900 1.00 65.25 122 ALA A C 1
ATOM 983 O O . ALA A 1 122 ? -3.515 1.832 25.231 1.00 65.25 122 ALA A O 1
ATOM 984 N N . CYS A 1 123 ? -5.295 0.700 26.004 1.00 73.19 123 CYS A N 1
ATOM 985 C CA . CYS A 1 123 ? -5.040 -0.551 25.278 1.00 73.19 123 CYS A CA 1
ATOM 986 C C . CYS A 1 123 ? -6.307 -1.249 24.732 1.00 73.19 123 CYS A C 1
ATOM 988 O O . CYS A 1 123 ? -6.202 -2.370 24.234 1.00 73.19 123 CYS A O 1
ATOM 990 N N . GLN A 1 124 ? -7.503 -0.655 24.829 1.00 82.12 124 GLN A N 1
ATOM 991 C CA . GLN A 1 124 ? -8.758 -1.352 24.519 1.00 82.12 124 GLN A CA 1
ATOM 992 C C . GLN A 1 124 ? -9.862 -0.442 23.971 1.00 82.12 124 GLN A C 1
ATOM 994 O O . GLN A 1 124 ? -9.928 0.743 24.289 1.00 82.12 124 GLN A O 1
ATOM 999 N N . VAL A 1 125 ? -10.783 -1.021 23.200 1.00 84.44 125 VAL A N 1
ATOM 1000 C CA . VAL A 1 125 ? -12.051 -0.385 22.811 1.00 84.44 125 VAL A CA 1
ATOM 1001 C C . VAL A 1 125 ? -13.228 -1.211 23.321 1.00 84.44 125 VAL A C 1
ATOM 1003 O O . VAL A 1 125 ? -13.216 -2.439 23.233 1.00 84.44 125 VAL A O 1
ATOM 1006 N N . THR A 1 126 ? -14.249 -0.539 23.854 1.00 90.00 126 THR A N 1
ATOM 1007 C CA . THR A 1 126 ? -15.518 -1.182 24.221 1.00 90.00 126 THR A CA 1
ATOM 1008 C C . THR A 1 126 ? -16.518 -1.000 23.088 1.00 90.00 126 THR A C 1
ATOM 1010 O O . THR A 1 126 ? -16.806 0.126 22.685 1.00 90.00 126 THR A O 1
ATOM 1013 N N . LEU A 1 127 ? -17.070 -2.102 22.591 1.00 90.62 127 LEU A N 1
ATOM 1014 C CA . LEU A 1 127 ? -18.052 -2.135 21.513 1.00 90.62 127 LEU A CA 1
ATOM 1015 C C . LEU A 1 127 ? -19.407 -2.611 22.033 1.00 90.62 127 LEU A C 1
ATOM 1017 O O . LEU A 1 127 ? -19.482 -3.597 22.769 1.00 90.62 127 LEU A O 1
ATOM 1021 N N . ALA A 1 128 ? -20.482 -1.946 21.617 1.00 89.88 128 ALA A N 1
ATOM 1022 C CA . ALA A 1 128 ? -21.824 -2.506 21.678 1.00 89.88 128 ALA A CA 1
ATOM 1023 C C . ALA A 1 128 ? -21.990 -3.479 20.507 1.00 89.88 128 ALA A C 1
ATOM 1025 O O . ALA A 1 128 ? -22.055 -3.059 19.351 1.00 89.88 128 ALA A O 1
ATOM 1026 N N . VAL A 1 129 ? -22.053 -4.770 20.817 1.00 84.44 129 VAL A N 1
ATOM 1027 C CA . VAL A 1 129 ? -22.302 -5.845 19.849 1.00 84.44 129 VAL A CA 1
ATOM 1028 C C . VAL A 1 129 ? -23.723 -6.345 20.109 1.00 84.44 129 VAL A C 1
ATOM 1030 O O . VAL A 1 129 ? -24.105 -6.483 21.265 1.00 84.44 129 VAL A O 1
ATOM 1033 N N . GLY A 1 130 ? -24.541 -6.531 19.070 1.00 81.31 130 GLY A N 1
ATOM 1034 C CA . GLY A 1 130 ? -26.013 -6.619 19.156 1.00 81.31 130 GLY A CA 1
ATOM 1035 C C . GLY A 1 130 ? -26.639 -7.360 20.362 1.00 81.31 130 GLY A C 1
ATOM 1036 O O . GLY A 1 130 ? -26.057 -8.278 20.955 1.00 81.31 130 GLY A O 1
ATOM 1037 N N . ASN A 1 131 ? -27.889 -6.991 20.672 1.00 81.62 131 ASN A N 1
ATOM 1038 C CA . ASN A 1 131 ? -28.695 -7.469 21.812 1.00 81.62 131 ASN A CA 1
ATOM 1039 C C . ASN A 1 131 ? -28.185 -7.006 23.190 1.00 81.62 131 ASN A C 1
ATOM 1041 O O . ASN A 1 131 ? -28.151 -7.783 24.140 1.00 81.62 131 ASN A O 1
ATOM 1045 N N . GLY A 1 132 ? -27.753 -5.744 23.301 1.00 79.75 132 GLY A N 1
ATOM 1046 C CA . GLY A 1 132 ? -27.333 -5.138 24.574 1.00 79.75 132 GLY A CA 1
ATOM 1047 C C . GLY A 1 132 ? -26.012 -5.671 25.142 1.00 79.75 132 GLY A C 1
ATOM 1048 O O . GLY A 1 132 ? -25.613 -5.279 26.240 1.00 79.75 132 GLY A O 1
ATOM 1049 N N . ARG A 1 133 ? -25.316 -6.547 24.409 1.00 89.38 133 ARG A N 1
ATOM 1050 C CA . ARG A 1 133 ? -24.027 -7.104 24.817 1.00 89.38 133 ARG A CA 1
ATOM 1051 C C . ARG A 1 133 ? -22.908 -6.096 24.573 1.00 89.38 133 ARG A C 1
ATOM 1053 O O . ARG A 1 133 ? -22.938 -5.293 23.641 1.00 89.38 133 ARG A O 1
ATOM 1060 N N . LYS A 1 134 ? -21.890 -6.159 25.426 1.00 90.69 134 LYS A N 1
ATOM 1061 C CA . LYS A 1 134 ? -20.671 -5.361 25.301 1.00 90.69 134 LYS A CA 1
ATOM 1062 C C . LYS A 1 134 ? -19.492 -6.291 25.083 1.00 90.69 134 LYS A C 1
ATOM 1064 O O . LYS A 1 134 ? -19.412 -7.342 25.715 1.00 90.69 134 LYS A O 1
ATOM 1069 N N . MET A 1 135 ? -18.592 -5.898 24.198 1.00 89.88 135 MET A N 1
ATOM 1070 C CA . MET A 1 135 ? -17.361 -6.619 23.908 1.00 89.88 135 MET A CA 1
ATOM 1071 C C . MET A 1 135 ? -16.179 -5.680 24.094 1.00 89.88 135 MET A C 1
ATOM 1073 O O . MET A 1 135 ? -16.222 -4.536 23.650 1.00 89.88 135 MET A O 1
ATOM 1077 N N . ILE A 1 136 ? -15.131 -6.165 24.750 1.00 89.81 136 ILE A N 1
ATOM 1078 C CA . ILE A 1 136 ? -13.866 -5.445 24.883 1.00 89.81 136 ILE A CA 1
ATOM 1079 C C . ILE A 1 136 ? -12.897 -6.038 23.868 1.00 89.81 136 ILE A C 1
ATOM 1081 O O . ILE A 1 136 ? -12.687 -7.250 23.852 1.00 89.81 136 ILE A O 1
ATOM 1085 N N . VAL A 1 137 ? -12.317 -5.185 23.029 1.00 88.31 137 VAL A N 1
ATOM 1086 C CA . VAL A 1 137 ? -11.301 -5.579 22.054 1.00 88.31 137 VAL A CA 1
ATOM 1087 C C . VAL A 1 137 ? -9.960 -4.981 22.462 1.00 88.31 137 VAL A C 1
ATOM 1089 O O . VAL A 1 137 ? -9.836 -3.762 22.599 1.00 88.31 137 VAL A O 1
ATOM 1092 N N . LEU A 1 138 ? -8.972 -5.852 22.674 1.00 87.00 138 LEU A N 1
ATOM 1093 C CA . LEU A 1 138 ? -7.617 -5.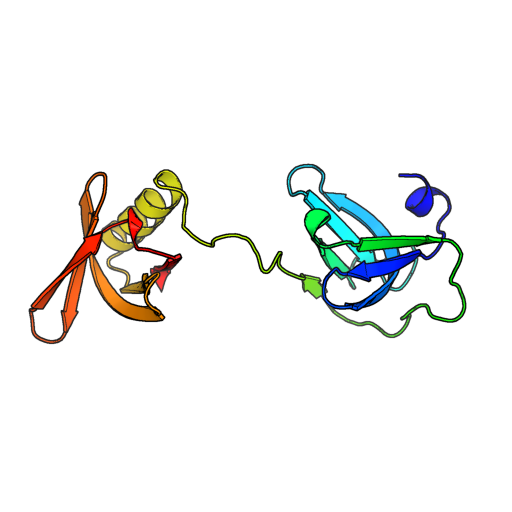489 23.085 1.00 87.00 138 LEU A CA 1
ATOM 1094 C C . LEU A 1 138 ? -6.762 -5.168 21.860 1.00 87.00 138 LEU A C 1
ATOM 1096 O O . LEU A 1 138 ? -6.649 -5.988 20.951 1.00 87.00 138 LEU A O 1
ATOM 1100 N N . PHE A 1 139 ? -6.131 -3.996 21.874 1.00 81.38 139 PHE A N 1
ATOM 1101 C CA . PHE A 1 139 ? -5.353 -3.453 20.763 1.00 81.38 139 PHE A CA 1
ATOM 1102 C C . PHE A 1 139 ? -4.274 -4.410 20.241 1.00 81.38 139 PHE A C 1
ATOM 1104 O O . PHE A 1 139 ? -4.118 -4.539 19.031 1.00 81.38 139 PHE A O 1
ATOM 1111 N N . ASP A 1 140 ? -3.548 -5.094 21.131 1.00 80.44 140 ASP A N 1
ATOM 1112 C CA . ASP A 1 140 ? -2.392 -5.917 20.741 1.00 80.44 140 ASP A CA 1
ATOM 1113 C C . ASP A 1 140 ? -2.780 -7.107 19.831 1.00 80.44 140 ASP A C 1
ATOM 1115 O O . ASP A 1 140 ? -1.918 -7.688 19.168 1.00 80.44 140 ASP A O 1
ATOM 1119 N N . TRP A 1 141 ? -4.078 -7.430 19.760 1.00 83.81 141 TRP A N 1
ATOM 1120 C CA . TRP A 1 141 ? -4.660 -8.488 18.929 1.00 83.81 141 TRP A CA 1
ATOM 1121 C C . TRP A 1 141 ? -5.442 -7.965 17.717 1.00 83.81 141 TRP A C 1
ATOM 1123 O O . TRP A 1 141 ? -6.057 -8.756 17.002 1.00 83.81 141 TRP A O 1
ATOM 1133 N N . VAL A 1 142 ? -5.444 -6.650 17.483 1.00 81.50 142 VAL A N 1
ATOM 1134 C CA . VAL A 1 142 ? -6.126 -6.023 16.348 1.00 81.50 142 VAL A CA 1
ATOM 1135 C C . VAL A 1 142 ? -5.183 -5.946 15.160 1.00 81.50 142 VAL A C 1
ATOM 1137 O O . VAL A 1 142 ? -4.189 -5.225 15.189 1.00 81.50 142 VAL A O 1
ATOM 1140 N N . GLU A 1 143 ? -5.545 -6.638 14.088 1.00 76.38 143 GLU A N 1
ATOM 1141 C CA . GLU A 1 143 ? -4.843 -6.581 12.812 1.00 76.38 143 GLU A CA 1
ATOM 1142 C C . GLU A 1 143 ? -5.298 -5.390 11.970 1.00 76.38 143 GLU A C 1
ATOM 1144 O O . GLU A 1 143 ? -4.493 -4.805 11.264 1.00 76.38 143 GLU A O 1
ATOM 1149 N N . ARG A 1 144 ? -6.574 -4.992 12.037 1.00 80.44 144 ARG A N 1
ATOM 1150 C CA . ARG A 1 144 ? -7.089 -3.819 11.310 1.00 80.44 144 ARG A CA 1
ATOM 1151 C C . ARG A 1 144 ? -8.353 -3.275 11.965 1.00 80.44 144 ARG A C 1
ATOM 1153 O O . ARG A 1 144 ? -9.156 -4.034 12.499 1.00 80.44 144 ARG A O 1
ATOM 1160 N N . ILE A 1 145 ? -8.581 -1.967 11.861 1.00 81.81 145 ILE A N 1
ATOM 1161 C CA . ILE A 1 145 ? -9.835 -1.328 12.284 1.00 81.81 145 ILE A CA 1
ATOM 1162 C C . ILE A 1 145 ? -10.340 -0.342 11.232 1.00 81.81 145 ILE A C 1
ATOM 1164 O O . ILE A 1 145 ? -9.562 0.439 10.687 1.00 81.81 145 ILE A O 1
ATOM 1168 N N . LEU A 1 146 ? -11.645 -0.373 10.955 1.00 80.81 146 LEU A N 1
ATOM 1169 C CA . LEU A 1 146 ? -12.303 0.510 9.990 1.00 80.81 146 LEU A CA 1
ATOM 1170 C C . LEU A 1 146 ? -13.566 1.137 10.601 1.00 80.81 146 LEU A C 1
ATOM 1172 O O . LEU A 1 146 ? -14.438 0.387 11.041 1.00 80.81 146 LEU A O 1
ATOM 1176 N N . PRO A 1 147 ? -13.700 2.477 10.620 1.00 82.00 147 PRO A N 1
ATOM 1177 C CA . PRO A 1 147 ? -14.953 3.141 10.963 1.00 82.00 147 PRO A CA 1
ATOM 1178 C C . PRO A 1 147 ? -15.885 3.216 9.743 1.00 82.00 147 PRO A C 1
ATOM 1180 O O . PRO A 1 147 ? -15.418 3.498 8.636 1.00 82.00 147 PRO A O 1
ATOM 1183 N N . PHE A 1 148 ? -17.190 3.026 9.947 1.00 80.50 148 PHE A N 1
ATOM 1184 C CA . PHE A 1 148 ? -18.224 3.225 8.925 1.00 80.50 148 PHE A CA 1
ATOM 1185 C C . PHE A 1 148 ? -19.473 3.890 9.518 1.00 80.50 148 PHE A C 1
ATOM 1187 O O . PHE A 1 148 ? -19.914 3.499 10.625 1.00 80.50 148 PHE A O 1
#

Organism: Klebsiella pneumoniae (NCBI:txid573)

Sequence (148 aa):
MFWRKEQIPVKITMEDGQVFCMYVQGTMSSRNKVDLCPAPFDKDNRVRLPLERISTIESGVNDAVTHDFVGRVTVHPDYVDNRPSRRDFFKICRQAHENQKSVRVYMADGREIEGVSLGVDACQVTLAVGNGRKMIVLFDWVERILPF

Secondary structure (DSSP, 8-state):
-HHHHTT-EEEEEETTS-EEEEEEEEEEGGGTEEEEESSTT-SSSEEEEEGGGEEEEEE---TT--TT--SEEE---TTS-----HHHHHHHHHHHHHTT-EEEEEETTS-EEEEEEEEEETTEEEEEETTTEEEEEEGGGEEEEEE-